Protein AF-A0A084FWT1-F1 (afdb_monomer)

Organism: Pseudallescheria apiosperma (NCBI:txid563466)

Mean predicted aligned error: 14.34 Å

pLDDT: mean 77.32, std 20.9, range [33.0, 95.81]

Radius of gyration: 22.49 Å; Cα contacts (8 Å, |Δi|>4): 63; chains: 1; bounding box: 44×53×53 Å

Structure (mmCIF, N/CA/C/O backbone):
data_AF-A0A084FWT1-F1
#
_entry.id   AF-A0A084FWT1-F1
#
loop_
_atom_site.group_PDB
_atom_site.id
_atom_site.type_symbol
_atom_site.label_atom_id
_atom_site.label_alt_id
_atom_site.label_comp_id
_atom_site.label_asym_id
_atom_site.label_entity_id
_atom_site.label_seq_id
_atom_site.pdbx_PDB_ins_code
_atom_site.Cartn_x
_atom_site.Cartn_y
_atom_site.Cartn_z
_atom_site.occupancy
_atom_site.B_iso_or_equiv
_atom_site.auth_seq_id
_atom_site.auth_comp_id
_atom_site.auth_asym_id
_atom_site.auth_atom_id
_atom_site.pdbx_PDB_model_num
ATOM 1 N N . MET A 1 1 ? 0.835 -7.981 8.154 1.00 89.19 1 MET A N 1
ATOM 2 C CA . MET A 1 1 ? 2.116 -8.349 7.493 1.00 89.19 1 MET A CA 1
ATOM 3 C C . MET A 1 1 ? 2.909 -7.141 6.978 1.00 89.19 1 MET A C 1
ATOM 5 O O . MET A 1 1 ? 2.346 -6.063 6.764 1.00 89.19 1 MET A O 1
ATOM 9 N N . GLN A 1 2 ? 4.191 -7.350 6.679 1.00 93.69 2 GLN A N 1
ATOM 10 C CA . GLN A 1 2 ? 5.075 -6.428 5.970 1.00 93.69 2 GLN A CA 1
ATOM 11 C C . GLN A 1 2 ? 5.578 -7.055 4.659 1.00 93.69 2 GLN A C 1
ATOM 13 O O . GLN A 1 2 ? 5.964 -8.216 4.639 1.00 93.69 2 GLN A O 1
ATOM 18 N N . ILE A 1 3 ? 5.564 -6.287 3.567 1.00 94.31 3 ILE A N 1
ATOM 19 C CA . ILE A 1 3 ? 6.018 -6.731 2.246 1.00 94.31 3 ILE A CA 1
ATOM 20 C C . ILE A 1 3 ? 7.111 -5.793 1.752 1.00 94.31 3 ILE A C 1
ATOM 22 O O . ILE A 1 3 ? 6.877 -4.590 1.626 1.00 94.31 3 ILE A O 1
ATOM 26 N N . GLU A 1 4 ? 8.269 -6.339 1.419 1.00 95.81 4 GLU A N 1
ATOM 27 C CA . GLU A 1 4 ? 9.314 -5.621 0.703 1.00 95.81 4 GLU A CA 1
ATOM 28 C C . GLU A 1 4 ? 9.139 -5.814 -0.807 1.00 95.81 4 GLU A C 1
ATOM 30 O O . GLU A 1 4 ? 8.918 -6.918 -1.308 1.00 95.81 4 GLU A O 1
ATOM 35 N N . LEU A 1 5 ? 9.157 -4.704 -1.538 1.00 95.75 5 LEU A N 1
ATOM 36 C CA . LEU A 1 5 ? 8.929 -4.657 -2.978 1.00 95.75 5 LEU A CA 1
ATOM 37 C C . LEU A 1 5 ? 10.262 -4.626 -3.727 1.00 95.75 5 LEU A C 1
ATOM 39 O O . LEU A 1 5 ? 11.267 -4.165 -3.192 1.00 95.75 5 LEU A O 1
ATOM 43 N N . LYS A 1 6 ? 10.253 -4.980 -5.018 1.00 94.50 6 LYS A N 1
ATOM 44 C CA . LYS A 1 6 ? 11.441 -4.901 -5.892 1.00 94.50 6 LYS A CA 1
ATOM 45 C C . LYS A 1 6 ? 12.162 -3.552 -5.830 1.00 94.50 6 LYS A C 1
ATOM 47 O O . LYS A 1 6 ? 13.379 -3.479 -5.914 1.00 94.50 6 LYS A O 1
ATOM 52 N N . CYS A 1 7 ? 11.397 -2.472 -5.697 1.00 94.31 7 CYS A N 1
ATOM 53 C CA . CYS A 1 7 ? 11.903 -1.105 -5.612 1.00 94.31 7 CYS A CA 1
ATOM 54 C C . CYS A 1 7 ? 12.476 -0.720 -4.230 1.00 94.31 7 CYS A C 1
ATOM 56 O O . CYS A 1 7 ? 12.651 0.467 -3.986 1.00 94.31 7 CYS A O 1
ATOM 58 N N . GLY A 1 8 ? 12.659 -1.664 -3.298 1.00 92.50 8 GLY A N 1
ATOM 59 C CA . GLY A 1 8 ? 13.160 -1.426 -1.932 1.00 92.50 8 GLY A CA 1
ATOM 60 C C . GLY A 1 8 ? 12.148 -0.785 -0.972 1.00 92.50 8 GLY A C 1
ATOM 61 O O . GLY A 1 8 ? 12.393 -0.660 0.223 1.00 92.50 8 GLY A O 1
ATOM 62 N N . HIS A 1 9 ? 10.981 -0.376 -1.472 1.00 95.19 9 HIS A N 1
ATOM 63 C CA . HIS A 1 9 ? 9.909 0.162 -0.641 1.00 95.19 9 HIS A CA 1
ATOM 64 C C . HIS A 1 9 ? 9.188 -0.927 0.147 1.00 95.19 9 HIS A C 1
ATOM 66 O O . HIS A 1 9 ? 8.934 -2.026 -0.349 1.00 95.19 9 HIS A O 1
ATOM 72 N N . ILE A 1 10 ? 8.748 -0.551 1.345 1.00 93.25 10 ILE A N 1
ATOM 73 C CA . ILE A 1 10 ? 8.021 -1.420 2.260 1.00 93.25 10 ILE A CA 1
ATOM 74 C C . ILE A 1 10 ? 6.529 -1.080 2.213 1.00 93.25 10 ILE A C 1
ATOM 76 O O . ILE A 1 10 ? 6.125 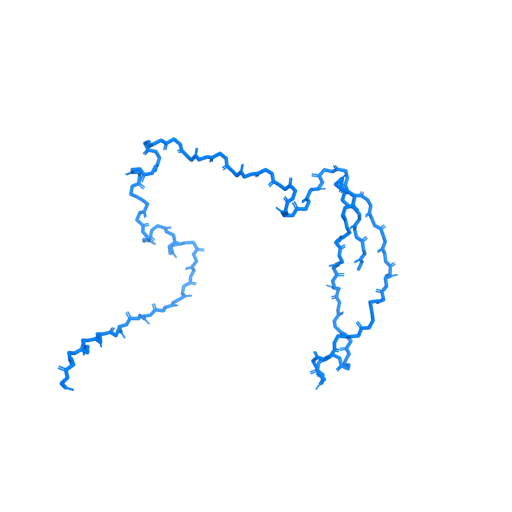0.063 2.435 1.00 93.25 10 ILE A O 1
ATOM 80 N N . LYS A 1 11 ? 5.688 -2.087 1.977 1.00 91.50 11 LYS A N 1
ATOM 81 C CA . LYS A 1 11 ? 4.232 -2.000 2.099 1.00 91.50 11 LYS A CA 1
ATOM 82 C C . LYS A 1 11 ? 3.784 -2.738 3.356 1.00 91.50 11 LYS A C 1
ATOM 84 O O . LYS A 1 11 ? 3.998 -3.938 3.487 1.00 91.50 11 LYS A O 1
ATOM 89 N N . ARG A 1 12 ? 3.103 -2.034 4.258 1.00 91.25 12 ARG A N 1
ATOM 90 C CA . ARG A 1 12 ? 2.441 -2.648 5.417 1.00 91.25 12 ARG A CA 1
ATOM 91 C C . ARG A 1 12 ? 0.974 -2.875 5.096 1.00 91.25 12 ARG A C 1
ATOM 93 O O . ARG A 1 12 ? 0.306 -1.972 4.592 1.00 91.25 12 ARG A O 1
ATOM 100 N N . ILE A 1 13 ? 0.497 -4.086 5.356 1.00 89.12 13 ILE A N 1
ATOM 101 C CA . ILE A 1 13 ? -0.914 -4.441 5.215 1.00 89.12 13 ILE A CA 1
ATOM 102 C C . ILE A 1 13 ? -1.433 -4.775 6.605 1.00 89.12 13 ILE A C 1
ATOM 104 O O . ILE A 1 13 ? -0.874 -5.631 7.298 1.00 89.12 13 ILE A O 1
ATOM 108 N N . VAL A 1 14 ? -2.483 -4.056 6.992 1.00 87.69 14 VAL A N 1
ATOM 109 C CA . VAL A 1 14 ? -3.234 -4.293 8.221 1.00 87.69 14 VAL A CA 1
ATOM 110 C C . VAL A 1 14 ? -4.154 -5.485 7.971 1.00 87.69 14 VAL A C 1
ATOM 112 O O . VAL A 1 14 ? -4.925 -5.467 7.016 1.00 87.69 14 VAL A O 1
ATOM 115 N N . GLU A 1 15 ? -4.034 -6.523 8.792 1.00 84.12 15 GLU A N 1
ATOM 116 C CA . GLU A 1 15 ? -4.927 -7.692 8.756 1.00 84.12 15 GLU A CA 1
ATOM 117 C C . GLU A 1 15 ? -6.149 -7.480 9.651 1.00 84.12 15 GLU A C 1
ATOM 119 O O . GLU A 1 15 ? -7.259 -7.848 9.282 1.00 84.12 15 GLU A O 1
ATOM 124 N N . ALA A 1 16 ? -5.949 -6.823 10.793 1.00 85.44 16 ALA A N 1
ATOM 125 C CA . ALA A 1 16 ? -6.995 -6.434 11.723 1.00 85.44 16 ALA A CA 1
ATOM 126 C C . ALA A 1 16 ? -6.617 -5.121 12.417 1.00 85.44 16 ALA A C 1
ATOM 128 O O . ALA A 1 16 ? -5.434 -4.816 12.597 1.00 85.44 16 ALA A O 1
ATOM 129 N N . TRP A 1 17 ? -7.628 -4.355 12.814 1.00 86.56 17 TRP A N 1
ATOM 130 C CA . TRP A 1 17 ? -7.452 -3.182 13.664 1.00 86.56 17 TRP A CA 1
ATOM 131 C C . TRP A 1 17 ? -7.484 -3.601 15.139 1.00 86.56 17 TRP A C 1
ATOM 133 O O . TRP A 1 17 ? -8.290 -4.447 15.521 1.00 86.56 17 TRP A O 1
ATOM 143 N N . CYS A 1 18 ? -6.602 -3.022 15.961 1.00 87.31 18 CYS A N 1
ATOM 144 C CA . CYS A 1 18 ? -6.667 -3.143 17.423 1.00 87.31 18 CYS A CA 1
ATOM 145 C C . CYS A 1 18 ? -7.991 -2.529 17.927 1.00 87.31 18 CYS A C 1
ATOM 147 O O . CYS A 1 18 ? -8.472 -1.550 17.355 1.00 87.31 18 CYS A O 1
ATOM 149 N N . GLU A 1 19 ? -8.564 -3.052 19.014 1.00 91.12 19 GLU A N 1
ATOM 150 C CA . GLU A 1 19 ? -9.794 -2.489 19.603 1.00 91.12 19 GLU A CA 1
ATOM 151 C C . GLU A 1 19 ? -9.635 -1.018 20.004 1.00 91.12 19 GLU A C 1
ATOM 153 O O . GLU A 1 19 ? -10.570 -0.226 19.881 1.00 91.12 19 GLU A O 1
ATOM 158 N N . ASP A 1 20 ? -8.435 -0.639 20.441 1.00 90.44 20 ASP A N 1
ATOM 159 C CA . ASP A 1 20 ? -8.116 0.734 20.820 1.00 90.44 20 ASP A CA 1
ATOM 160 C C . ASP A 1 20 ? -8.202 1.686 19.629 1.00 90.44 20 ASP A C 1
ATOM 162 O O . ASP A 1 20 ? -8.717 2.794 19.770 1.00 90.44 20 ASP A O 1
ATOM 166 N N . TYR A 1 21 ? -7.783 1.253 18.436 1.00 91.62 21 TYR A N 1
ATOM 167 C CA . TYR A 1 21 ? -7.943 2.051 17.220 1.00 91.62 21 TYR A CA 1
ATOM 168 C C . TYR A 1 21 ? -9.419 2.278 16.898 1.00 91.62 21 TYR A C 1
ATOM 170 O O . TYR A 1 21 ? -9.790 3.389 16.542 1.00 91.62 21 TYR A O 1
ATOM 178 N N . CYS A 1 22 ? -10.274 1.269 17.078 1.00 89.69 22 CYS A N 1
ATOM 179 C CA . CYS A 1 22 ? -11.712 1.417 16.837 1.00 89.69 22 CYS A CA 1
ATOM 180 C C . CYS A 1 22 ? -12.368 2.453 17.765 1.00 89.69 22 CYS A C 1
ATOM 182 O O . CYS A 1 22 ? -13.369 3.052 17.389 1.00 89.69 22 CYS A O 1
ATOM 184 N N . LYS A 1 23 ? -11.826 2.657 18.972 1.00 94.81 23 LYS A N 1
ATOM 185 C CA . LYS A 1 23 ? -12.358 3.610 19.962 1.00 94.81 23 LYS A CA 1
ATOM 186 C C . LYS A 1 23 ? -11.747 5.002 19.836 1.00 94.81 23 LYS A C 1
ATOM 188 O O . LYS A 1 23 ? -12.424 5.994 20.074 1.00 94.81 23 LYS A O 1
ATOM 193 N N . THR A 1 24 ? -10.453 5.065 19.542 1.00 94.81 24 THR A N 1
ATOM 194 C CA . THR A 1 24 ? -9.668 6.306 19.609 1.00 94.81 24 THR A CA 1
ATOM 195 C C . THR A 1 24 ? -9.390 6.912 18.244 1.00 94.81 24 THR A C 1
ATOM 197 O O . THR A 1 24 ? -9.011 8.075 18.169 1.00 94.81 24 THR A O 1
ATOM 200 N N . GLU A 1 25 ? -9.498 6.117 17.178 1.00 92.94 25 GLU A N 1
ATOM 201 C CA . GLU A 1 25 ? -9.016 6.431 15.828 1.00 92.94 25 GLU A CA 1
ATOM 202 C C . GLU A 1 25 ? -7.512 6.790 15.771 1.00 92.94 25 GLU A C 1
ATOM 204 O O . GLU A 1 25 ? -6.985 7.199 14.731 1.00 92.94 25 GLU A O 1
ATOM 209 N N . ILE A 1 26 ? -6.772 6.570 16.866 1.00 91.19 26 ILE A N 1
ATOM 210 C CA . ILE A 1 26 ? -5.331 6.798 16.965 1.00 91.19 26 ILE A CA 1
ATOM 211 C C . ILE A 1 26 ? -4.610 5.524 16.546 1.00 91.19 26 ILE A C 1
ATOM 213 O O . ILE A 1 26 ? -4.820 4.447 17.103 1.00 91.19 26 ILE A O 1
ATOM 217 N N . ARG A 1 27 ? -3.718 5.638 15.559 1.00 87.56 27 ARG A N 1
ATOM 218 C CA . ARG A 1 27 ? -2.982 4.485 15.027 1.00 87.56 27 ARG A CA 1
ATOM 219 C C . ARG A 1 27 ? -2.080 3.861 16.095 1.00 87.56 27 ARG A C 1
ATOM 221 O O . ARG A 1 27 ? -1.108 4.477 16.523 1.00 87.56 27 ARG A O 1
ATOM 228 N N . CYS A 1 28 ? -2.363 2.604 16.434 1.00 86.69 28 CYS A N 1
ATOM 229 C CA . CYS A 1 28 ? -1.468 1.743 17.203 1.00 86.69 28 CYS A CA 1
ATOM 230 C C . CYS A 1 28 ? -0.112 1.568 16.469 1.00 86.69 28 CYS A C 1
ATOM 232 O O . CYS A 1 28 ? -0.080 1.565 15.228 1.00 86.69 28 CYS A O 1
ATOM 234 N N . PRO A 1 29 ? 1.008 1.358 17.192 1.00 87.75 29 PRO A N 1
ATOM 235 C CA . PRO A 1 29 ? 2.242 0.858 16.593 1.00 87.75 29 PRO A CA 1
ATOM 236 C C . PRO A 1 29 ? 1.986 -0.452 15.826 1.00 87.75 29 PRO A C 1
ATOM 238 O O . PRO A 1 29 ? 1.202 -1.287 16.283 1.00 87.75 29 PRO A O 1
ATOM 241 N N . PRO A 1 30 ? 2.613 -0.661 14.656 1.00 87.56 30 PRO A N 1
ATOM 242 C CA . PRO A 1 30 ? 2.363 -1.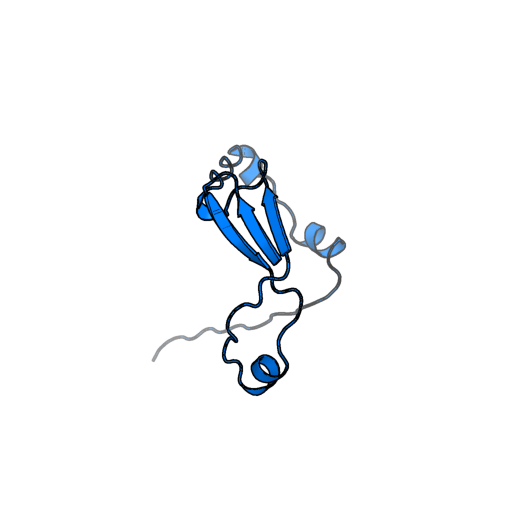853 13.859 1.00 87.56 30 PRO A CA 1
ATOM 243 C C . PRO A 1 30 ? 2.932 -3.101 14.543 1.00 87.56 30 PRO A C 1
ATOM 245 O O . PRO A 1 30 ? 4.127 -3.164 14.822 1.00 87.56 30 PRO A O 1
ATOM 248 N N . ASN A 1 31 ? 2.098 -4.125 14.723 1.00 89.38 31 ASN A N 1
ATOM 249 C CA . ASN A 1 31 ? 2.551 -5.467 15.074 1.00 89.38 31 ASN A CA 1
ATOM 250 C C . ASN A 1 31 ? 2.824 -6.272 13.790 1.00 89.38 31 ASN A C 1
ATOM 252 O O . ASN A 1 31 ? 1.901 -6.588 13.033 1.00 89.38 31 ASN A O 1
ATOM 256 N N . ILE A 1 32 ? 4.095 -6.557 13.500 1.00 90.25 32 ILE A N 1
ATOM 257 C CA . ILE A 1 32 ? 4.503 -7.247 12.270 1.00 90.25 32 ILE A CA 1
ATOM 258 C C . ILE A 1 32 ? 4.610 -8.746 12.552 1.00 90.25 32 ILE A C 1
ATOM 260 O O . ILE A 1 32 ? 5.608 -9.216 13.083 1.00 90.25 32 ILE A O 1
ATOM 264 N N . VAL A 1 33 ? 3.587 -9.496 12.142 1.00 90.12 33 VAL A N 1
ATOM 265 C CA . VAL A 1 33 ? 3.517 -10.959 12.329 1.00 90.12 33 VAL A CA 1
ATOM 266 C C . VAL A 1 33 ? 4.118 -11.769 11.177 1.00 90.12 33 VAL A C 1
ATOM 268 O O . VAL A 1 33 ? 4.376 -12.958 11.319 1.00 90.12 33 VAL A O 1
ATOM 271 N N . HIS A 1 34 ? 4.327 -11.143 10.018 1.00 90.94 34 HIS A N 1
ATOM 272 C CA . HIS A 1 34 ? 4.787 -11.819 8.806 1.00 90.94 34 HIS A CA 1
ATOM 273 C C . HIS A 1 34 ? 5.568 -10.864 7.903 1.00 90.94 34 HIS A C 1
ATOM 275 O O . HIS A 1 34 ? 5.199 -9.688 7.795 1.00 90.94 34 HIS A O 1
ATOM 281 N N . TRP A 1 35 ? 6.596 -11.392 7.235 1.00 93.56 35 TRP A N 1
ATOM 282 C CA . TRP A 1 35 ? 7.418 -10.700 6.247 1.00 93.56 35 TRP A CA 1
ATOM 283 C C . TRP A 1 35 ? 7.461 -11.474 4.926 1.00 93.56 35 TRP A C 1
ATOM 285 O O . TRP A 1 35 ? 7.713 -12.677 4.930 1.00 93.56 35 TRP A O 1
ATOM 295 N N . GLU A 1 36 ? 7.313 -10.765 3.806 1.00 94.94 36 GLU A N 1
ATOM 296 C CA . GLU A 1 36 ? 7.421 -11.327 2.457 1.00 94.94 36 GLU A CA 1
ATOM 297 C C . GLU A 1 36 ? 8.224 -10.399 1.529 1.00 94.94 36 GLU A C 1
ATOM 299 O O . GLU A 1 36 ? 8.045 -9.181 1.560 1.00 94.94 36 GLU A O 1
ATOM 304 N N . TYR A 1 37 ? 9.066 -10.960 0.657 1.00 95.25 37 TYR A N 1
ATOM 305 C CA . TYR A 1 37 ? 9.709 -10.213 -0.428 1.00 95.25 37 TYR A CA 1
ATOM 306 C C . TYR A 1 37 ? 9.043 -10.532 -1.769 1.00 95.25 37 TYR A C 1
ATOM 308 O O . TYR A 1 37 ? 8.968 -11.693 -2.167 1.00 95.25 37 TYR A O 1
ATOM 316 N N . ARG A 1 38 ? 8.574 -9.503 -2.487 1.00 94.06 38 ARG A N 1
ATOM 317 C CA . ARG A 1 38 ? 7.901 -9.652 -3.788 1.00 94.06 38 ARG A CA 1
ATOM 318 C C . ARG A 1 38 ? 8.706 -9.020 -4.915 1.00 94.06 38 ARG A C 1
ATOM 320 O O . ARG A 1 38 ? 8.633 -7.810 -5.149 1.00 94.06 38 ARG A O 1
ATOM 327 N N . VAL A 1 39 ? 9.389 -9.879 -5.670 1.00 90.69 39 VAL A N 1
ATOM 328 C CA . VAL A 1 39 ? 10.244 -9.516 -6.815 1.00 90.69 39 VAL A CA 1
ATOM 329 C C . VAL A 1 39 ? 9.459 -8.865 -7.957 1.00 90.69 39 VAL A C 1
ATOM 331 O O . VAL A 1 39 ? 9.978 -7.976 -8.622 1.00 90.69 39 VAL A O 1
ATOM 334 N N . ASP A 1 40 ? 8.199 -9.242 -8.177 1.00 89.56 40 ASP A N 1
ATOM 335 C CA . ASP A 1 40 ? 7.416 -8.743 -9.324 1.00 89.56 40 ASP A CA 1
ATOM 336 C C . ASP A 1 40 ? 6.555 -7.517 -8.995 1.00 89.56 40 ASP A C 1
ATOM 338 O O . ASP A 1 40 ? 5.912 -6.923 -9.863 1.00 89.56 40 ASP A O 1
ATOM 342 N N . SER A 1 41 ? 6.512 -7.118 -7.723 1.00 90.00 41 SER A N 1
ATOM 343 C CA . SER A 1 41 ? 5.666 -6.019 -7.268 1.00 90.00 41 SER A CA 1
ATOM 344 C C . SER A 1 41 ? 6.459 -4.721 -7.148 1.00 90.00 41 SER A C 1
ATOM 346 O O . SER A 1 41 ? 7.486 -4.655 -6.476 1.00 90.00 41 SER A O 1
ATOM 348 N N . VAL A 1 42 ? 5.935 -3.654 -7.754 1.00 92.12 42 VAL A N 1
ATOM 349 C CA . VAL A 1 42 ? 6.465 -2.286 -7.644 1.00 92.12 42 VAL A CA 1
ATOM 350 C C . VAL A 1 42 ? 5.481 -1.364 -6.928 1.00 92.12 42 VAL A C 1
ATOM 352 O O . VAL A 1 42 ? 4.259 -1.529 -7.017 1.00 92.12 42 VAL A O 1
ATOM 355 N N . CYS A 1 43 ? 6.021 -0.375 -6.216 1.00 92.56 43 CYS A N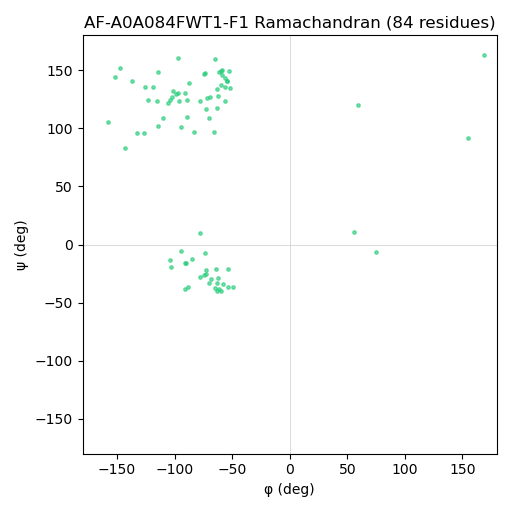 1
ATOM 356 C CA . CYS A 1 43 ? 5.233 0.628 -5.509 1.00 92.56 43 CYS A CA 1
ATOM 357 C C . CYS A 1 43 ? 4.425 1.509 -6.485 1.00 92.56 43 CYS A C 1
ATOM 359 O O . CYS A 1 43 ? 4.769 1.610 -7.661 1.00 92.56 43 CYS A O 1
ATOM 361 N N . ARG A 1 44 ? 3.362 2.188 -6.018 1.00 87.94 44 ARG A N 1
ATOM 362 C CA . ARG A 1 44 ? 2.569 3.089 -6.885 1.00 87.94 44 ARG A CA 1
ATOM 363 C C . ARG A 1 44 ? 3.399 4.234 -7.474 1.00 87.94 44 ARG A C 1
ATOM 365 O O . ARG A 1 44 ? 3.214 4.525 -8.644 1.00 87.94 44 ARG A O 1
ATOM 372 N N . GLY A 1 45 ? 4.308 4.831 -6.700 1.00 90.94 45 GLY A N 1
ATOM 373 C CA . GLY A 1 45 ? 5.193 5.903 -7.185 1.00 90.94 45 GLY A CA 1
ATOM 374 C C . GLY A 1 45 ? 6.298 5.419 -8.131 1.00 90.94 45 GLY A C 1
ATOM 375 O O . GLY A 1 45 ? 6.808 6.185 -8.931 1.00 90.94 45 GLY A O 1
ATOM 376 N N . CYS A 1 46 ? 6.630 4.131 -8.064 1.00 92.31 46 CYS A N 1
ATOM 377 C CA . CYS A 1 46 ? 7.654 3.475 -8.872 1.00 92.31 46 CYS A CA 1
ATOM 378 C C . CYS A 1 46 ? 7.078 2.890 -10.165 1.00 92.31 46 CYS A C 1
ATOM 380 O O . CYS A 1 46 ? 7.817 2.467 -11.051 1.00 92.31 46 CYS A O 1
ATOM 382 N N . ARG A 1 47 ? 5.748 2.763 -10.234 1.00 90.44 47 ARG A N 1
ATOM 383 C CA . ARG A 1 47 ? 5.063 2.192 -11.383 1.00 90.44 47 ARG A CA 1
ATOM 384 C C . ARG A 1 47 ? 5.152 3.204 -12.526 1.00 90.44 47 ARG A C 1
ATOM 386 O O . ARG A 1 47 ? 4.721 4.340 -12.327 1.00 90.44 47 ARG A O 1
ATOM 393 N N . PRO A 1 48 ? 5.65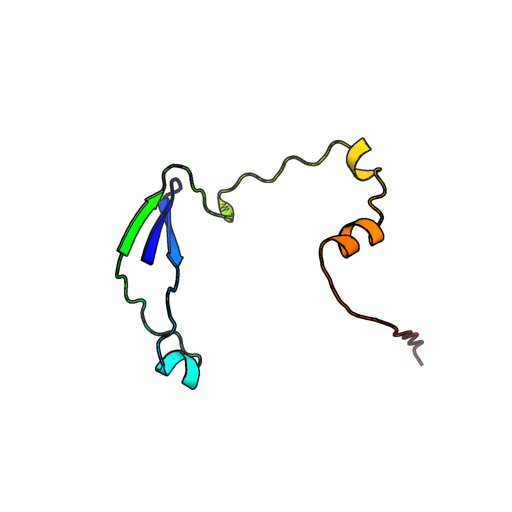4 2.810 -13.709 1.00 88.00 48 PRO A N 1
ATOM 394 C CA . PRO A 1 48 ? 5.693 3.718 -14.843 1.00 88.00 48 PRO A CA 1
ATOM 395 C C . PRO A 1 48 ? 4.272 4.191 -15.175 1.00 88.00 48 PRO A C 1
ATOM 397 O O . PRO A 1 48 ? 3.311 3.424 -14.999 1.00 88.00 48 PRO A O 1
ATOM 400 N N . PRO A 1 49 ? 4.115 5.444 -15.635 1.00 86.56 49 PRO A N 1
ATOM 401 C CA . PRO A 1 49 ? 2.825 5.917 -16.098 1.00 86.56 49 PRO A CA 1
ATOM 402 C C . PRO A 1 49 ? 2.333 4.985 -17.201 1.00 86.56 49 PRO A C 1
ATOM 404 O O . PRO A 1 49 ? 3.113 4.475 -18.010 1.00 86.56 49 PRO A O 1
ATOM 407 N N . LYS A 1 50 ? 1.021 4.740 -17.222 1.00 86.12 50 LYS A N 1
ATOM 408 C CA . LYS A 1 50 ? 0.436 4.034 -18.357 1.00 86.12 50 LYS A CA 1
ATOM 409 C C . LYS A 1 50 ? 0.721 4.864 -19.611 1.00 86.12 50 LYS A C 1
ATOM 411 O O . LYS A 1 50 ? 0.581 6.088 -19.538 1.00 86.12 50 LYS A O 1
ATOM 416 N N . PRO A 1 51 ? 1.109 4.230 -20.728 1.00 87.12 51 PRO A N 1
ATOM 417 C CA . PRO A 1 51 ? 1.225 4.950 -21.981 1.00 87.12 51 PRO A CA 1
ATOM 418 C C . PRO A 1 51 ? -0.108 5.638 -22.267 1.00 87.12 51 PRO A C 1
ATOM 420 O O . PRO A 1 51 ? -1.175 5.081 -21.981 1.00 87.12 51 PRO A O 1
ATOM 423 N N . LEU A 1 52 ? -0.035 6.866 -22.782 1.00 83.31 52 LEU A N 1
ATOM 424 C CA . LEU A 1 52 ? -1.231 7.545 -23.252 1.00 83.31 52 LEU A CA 1
ATOM 425 C C . LEU A 1 52 ? -1.896 6.651 -24.304 1.00 83.31 52 LEU A C 1
ATOM 427 O O . LEU A 1 52 ? -1.190 6.082 -25.146 1.00 83.31 52 LEU A O 1
ATOM 431 N N . PRO A 1 53 ? -3.226 6.490 -24.243 1.00 84.50 53 PRO A N 1
ATOM 432 C CA . PRO A 1 53 ? -3.923 5.730 -25.258 1.00 84.50 53 PRO A CA 1
ATOM 433 C C . PRO A 1 53 ? -3.692 6.392 -26.626 1.00 84.50 53 PRO A C 1
ATOM 435 O O . PRO A 1 53 ? -3.522 7.616 -26.698 1.00 84.50 53 PRO A O 1
ATOM 438 N N . PRO A 1 54 ? -3.682 5.617 -27.722 1.00 88.00 54 PRO A N 1
ATOM 439 C CA . PRO A 1 54 ? -3.648 6.182 -29.060 1.00 88.00 54 PRO A CA 1
ATOM 440 C C . PRO A 1 54 ? -4.762 7.215 -29.247 1.00 88.00 54 PRO A C 1
ATOM 442 O O . PRO A 1 54 ? -5.850 7.089 -28.687 1.00 88.00 54 PRO A O 1
ATOM 445 N N . GLN A 1 55 ? -4.511 8.213 -30.089 1.00 83.81 55 GLN A N 1
ATOM 446 C CA . GLN A 1 55 ? -5.416 9.351 -30.294 1.00 83.81 55 GLN A CA 1
ATOM 447 C C . GLN A 1 55 ? -6.848 8.914 -30.661 1.00 83.81 55 GLN A C 1
ATOM 449 O O . GLN A 1 55 ? -7.819 9.489 -30.178 1.00 83.81 55 GLN A O 1
ATOM 454 N N . TRP A 1 56 ? -6.980 7.842 -31.450 1.00 85.50 56 TRP A N 1
ATOM 455 C CA . TRP A 1 56 ? -8.270 7.275 -31.852 1.00 85.50 56 TRP A CA 1
ATOM 456 C C . TRP A 1 56 ? -9.037 6.625 -30.694 1.00 85.50 56 TRP A C 1
ATOM 458 O O . TRP A 1 56 ? -10.264 6.625 -30.695 1.00 85.50 56 TRP A O 1
ATOM 468 N N . GLU A 1 57 ? -8.350 6.092 -29.682 1.00 87.50 57 GLU A N 1
ATOM 469 C CA . GLU A 1 57 ? -9.008 5.439 -28.550 1.00 87.50 57 GLU A CA 1
ATOM 470 C C . GLU A 1 57 ? -9.730 6.465 -27.665 1.00 87.50 57 GLU A C 1
ATOM 472 O O . GLU A 1 57 ? -10.809 6.186 -27.139 1.00 87.50 57 GLU A O 1
ATOM 477 N N . ALA A 1 58 ? -9.186 7.681 -27.561 1.00 82.12 58 ALA A N 1
ATOM 478 C CA . ALA A 1 58 ? -9.852 8.797 -26.893 1.00 82.12 58 ALA A CA 1
ATOM 479 C C . ALA A 1 58 ? -11.150 9.229 -27.605 1.00 82.12 58 ALA A C 1
ATOM 481 O O . ALA A 1 58 ? -12.020 9.835 -26.983 1.00 82.12 58 ALA A O 1
ATOM 482 N N . MET A 1 59 ? -11.302 8.893 -28.891 1.00 82.19 59 MET A N 1
ATOM 483 C CA . MET A 1 59 ? -12.494 9.197 -29.687 1.00 82.19 59 MET A CA 1
ATOM 484 C C . MET A 1 59 ? -13.607 8.151 -29.521 1.00 82.19 59 MET A C 1
ATOM 486 O O . MET A 1 59 ? -14.743 8.396 -29.933 1.00 82.19 59 MET A O 1
ATOM 490 N N . ILE A 1 60 ? -13.319 6.992 -28.916 1.00 86.31 60 ILE A N 1
ATOM 491 C CA . ILE A 1 60 ? -14.323 5.952 -28.677 1.00 86.31 60 ILE A CA 1
ATOM 492 C C . ILE A 1 60 ? -15.288 6.445 -27.596 1.00 86.31 60 ILE A C 1
ATOM 494 O O . ILE A 1 60 ? -14.952 6.491 -26.409 1.00 86.31 60 ILE A O 1
ATOM 498 N N . ARG A 1 61 ? -16.521 6.768 -28.001 1.00 82.38 61 ARG A N 1
ATOM 499 C CA . ARG A 1 61 ? -17.624 7.058 -27.079 1.00 82.38 61 ARG A CA 1
ATOM 500 C C . ARG A 1 61 ? -17.967 5.788 -26.306 1.00 82.38 61 ARG A C 1
ATOM 502 O O . ARG A 1 61 ? -18.674 4.912 -26.791 1.00 82.38 61 ARG A O 1
ATOM 509 N N . ARG A 1 62 ? -17.426 5.671 -25.096 1.00 80.94 62 ARG A N 1
ATOM 510 C CA . ARG A 1 62 ? -17.851 4.655 -24.134 1.00 80.94 62 ARG A CA 1
ATOM 511 C C . ARG A 1 62 ? -19.082 5.202 -23.428 1.00 80.94 62 ARG A C 1
ATOM 513 O O . ARG A 1 62 ? -18.959 5.999 -22.499 1.00 80.94 62 ARG A O 1
ATOM 520 N N . ASP A 1 63 ? -20.264 4.814 -23.894 1.00 80.25 63 ASP A N 1
ATOM 521 C CA . ASP A 1 63 ? -21.512 5.216 -23.252 1.00 80.25 63 ASP A CA 1
ATOM 522 C C . ASP A 1 63 ? -21.479 4.800 -21.779 1.00 80.25 63 ASP A C 1
ATOM 524 O O . ASP A 1 63 ? -21.307 3.618 -21.458 1.00 80.25 63 ASP A O 1
ATOM 528 N N . ARG A 1 64 ? -21.665 5.762 -20.862 1.00 64.38 64 ARG A N 1
ATOM 529 C CA . ARG A 1 64 ? -21.734 5.514 -19.404 1.00 64.38 64 ARG A CA 1
ATOM 530 C C . ARG A 1 64 ? -22.772 4.446 -19.035 1.00 64.38 64 ARG A C 1
ATOM 532 O O . ARG A 1 64 ? -22.677 3.849 -17.966 1.00 64.38 64 ARG A O 1
ATOM 539 N N . THR A 1 65 ? -23.737 4.191 -19.914 1.00 60.72 65 THR A N 1
ATOM 540 C CA . THR A 1 65 ? -24.763 3.149 -19.809 1.00 60.72 65 THR A CA 1
ATOM 541 C C . THR A 1 65 ? -24.158 1.741 -19.768 1.00 60.72 65 THR A C 1
ATOM 543 O O . THR A 1 65 ? -24.590 0.912 -18.973 1.00 60.72 65 THR A O 1
ATOM 546 N N . SER A 1 66 ? -23.098 1.488 -20.544 1.00 56.00 66 SER A N 1
ATOM 547 C CA . SER A 1 66 ? -22.408 0.187 -20.594 1.00 56.00 66 SER A CA 1
ATOM 548 C C . SER A 1 66 ? -21.573 -0.119 -19.339 1.00 56.00 66 SER A C 1
ATOM 550 O O . SER A 1 66 ? -21.398 -1.281 -18.979 1.00 56.00 66 SER A O 1
ATOM 552 N N . LEU A 1 67 ? -21.118 0.914 -18.618 1.00 56.44 67 LEU A N 1
ATOM 553 C CA . LEU A 1 67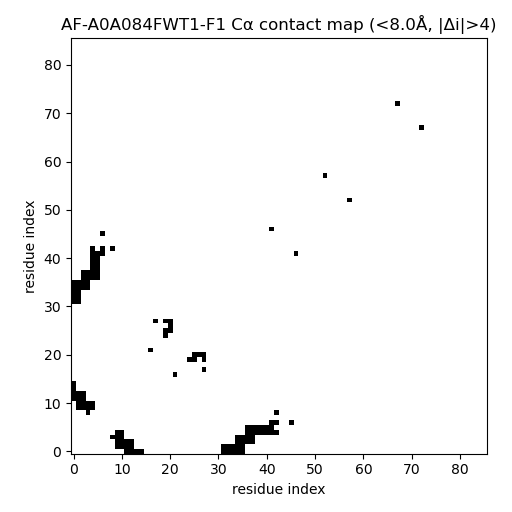 ? -20.414 0.774 -17.335 1.00 56.44 67 LEU A CA 1
ATOM 554 C C . LEU A 1 67 ? -21.369 0.478 -16.166 1.00 56.44 67 LEU A C 1
ATOM 556 O O . LEU A 1 67 ? -20.972 -0.191 -15.215 1.00 56.44 67 LEU A O 1
ATOM 560 N N . ARG A 1 68 ? -22.634 0.920 -16.248 1.00 50.78 68 ARG A N 1
ATOM 561 C CA . ARG A 1 68 ? -23.656 0.667 -15.213 1.00 50.78 68 ARG A CA 1
ATOM 562 C C . ARG A 1 68 ? -24.194 -0.764 -15.215 1.00 50.78 68 ARG A C 1
ATOM 564 O O . ARG A 1 68 ? -24.575 -1.253 -14.165 1.00 50.78 68 ARG A O 1
ATOM 571 N N . LEU A 1 69 ? -24.170 -1.483 -16.340 1.00 52.22 69 LEU A N 1
ATOM 572 C CA . LEU A 1 69 ? -24.654 -2.875 -16.377 1.00 52.22 69 LEU A CA 1
ATOM 573 C C . LEU A 1 69 ? -23.708 -3.888 -15.698 1.00 52.22 69 LEU A C 1
ATOM 575 O O . LEU A 1 69 ? -24.081 -5.045 -15.534 1.00 52.22 69 LEU A O 1
ATOM 579 N N . ARG A 1 70 ? -22.502 -3.477 -15.271 1.00 49.66 70 ARG A N 1
ATOM 580 C CA . ARG A 1 70 ? -21.615 -4.299 -14.419 1.00 49.66 70 ARG A CA 1
ATOM 581 C C . ARG A 1 70 ? -21.570 -3.875 -12.951 1.00 49.66 70 ARG A C 1
ATOM 583 O O . ARG A 1 70 ? -21.050 -4.629 -12.137 1.00 49.66 70 ARG A O 1
ATOM 590 N N . GLN A 1 71 ? -22.081 -2.700 -12.605 1.00 45.22 71 GLN A N 1
ATOM 591 C CA . GLN A 1 71 ? -22.124 -2.207 -11.231 1.00 45.22 71 GLN A CA 1
ATOM 592 C C . GLN A 1 71 ? -23.568 -1.835 -10.930 1.00 45.22 71 GLN A C 1
ATOM 594 O O . GLN A 1 71 ? -24.026 -0.759 -11.310 1.00 45.22 71 GLN A O 1
ATOM 599 N N . GLY A 1 72 ? -24.288 -2.768 -10.306 1.00 42.00 72 GLY A N 1
ATOM 600 C CA . GLY A 1 72 ? -25.618 -2.495 -9.783 1.00 42.00 72 GLY A CA 1
ATOM 601 C C . GLY A 1 72 ? -25.601 -1.256 -8.887 1.00 42.00 72 GLY A C 1
ATOM 602 O O . GLY A 1 72 ? -24.703 -1.132 -8.062 1.00 42.00 72 GLY A O 1
ATOM 603 N N . GLU A 1 73 ? -26.600 -0.393 -9.114 1.00 43.50 73 GLU A N 1
ATOM 604 C CA . GLU A 1 73 ? -27.26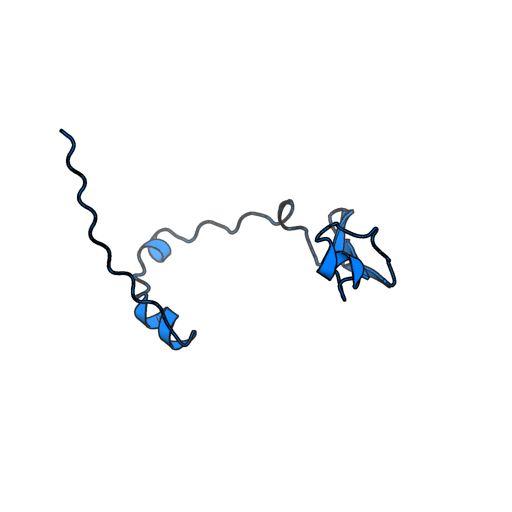1 0.503 -8.146 1.00 43.50 73 GLU A CA 1
ATOM 605 C C . GLU A 1 73 ? -26.342 1.526 -7.435 1.00 43.50 73 GLU A C 1
ATOM 607 O O . GLU A 1 73 ? -25.395 1.188 -6.748 1.00 43.50 73 GLU A O 1
ATOM 612 N N . GLY A 1 74 ? -26.504 2.844 -7.507 1.00 41.16 74 GLY A N 1
ATOM 613 C CA . GLY A 1 74 ? -27.641 3.725 -7.732 1.00 41.16 74 GLY A CA 1
ATOM 614 C C . GLY A 1 74 ? -27.165 5.155 -7.403 1.00 41.16 74 GLY A C 1
ATOM 615 O O . GLY A 1 74 ? -26.120 5.340 -6.780 1.00 41.16 74 GLY A O 1
ATOM 616 N N . GLY A 1 75 ? -27.889 6.181 -7.851 1.00 33.00 75 GLY A N 1
ATOM 617 C CA . GLY A 1 75 ? -27.579 7.565 -7.476 1.00 33.00 75 GLY A CA 1
ATOM 618 C C . GLY A 1 75 ? -28.070 8.592 -8.487 1.00 33.00 75 GLY A C 1
ATOM 619 O O . GLY A 1 75 ? -27.361 8.930 -9.435 1.00 33.00 75 GLY A O 1
ATOM 620 N N . MET A 1 76 ? -29.294 9.079 -8.273 1.00 38.69 76 MET A N 1
ATOM 621 C CA . MET A 1 76 ? -29.791 10.328 -8.851 1.00 38.69 76 MET A CA 1
ATOM 622 C C . MET A 1 76 ? -28.957 11.495 -8.319 1.00 38.69 76 MET A C 1
ATOM 624 O O . MET A 1 76 ? -28.748 11.601 -7.114 1.00 38.69 76 MET A O 1
ATOM 628 N N . ALA A 1 77 ? -28.540 12.399 -9.199 1.00 35.97 77 ALA A N 1
ATOM 629 C CA . ALA A 1 77 ? -28.113 13.732 -8.801 1.00 35.97 77 ALA A CA 1
ATOM 630 C C . ALA A 1 77 ? -28.798 14.731 -9.732 1.00 35.97 77 ALA A C 1
ATOM 632 O O . ALA A 1 77 ? -28.352 14.957 -10.854 1.00 35.97 77 ALA A O 1
ATOM 633 N N . HIS A 1 78 ? -29.919 15.269 -9.261 1.00 35.53 78 HIS A N 1
ATOM 634 C CA . HIS A 1 78 ? -30.438 16.543 -9.725 1.00 35.53 78 HIS A CA 1
ATOM 635 C C . HIS A 1 78 ? -29.942 17.589 -8.734 1.00 35.53 78 HIS A C 1
ATOM 637 O O . HIS A 1 78 ? -30.202 17.452 -7.538 1.00 35.53 78 HIS A O 1
ATOM 643 N N . ASN A 1 79 ? -29.230 18.607 -9.209 1.00 34.62 79 ASN A N 1
ATOM 644 C CA . ASN A 1 79 ? -29.351 19.920 -8.597 1.00 34.62 79 ASN A CA 1
ATOM 645 C C . ASN A 1 79 ? -28.906 21.006 -9.575 1.00 34.62 79 ASN A C 1
ATOM 647 O O . ASN A 1 79 ? -27.713 21.184 -9.825 1.00 34.62 79 ASN A O 1
ATOM 651 N N . ASP A 1 80 ? -29.897 21.716 -10.104 1.00 41.38 80 ASP A N 1
ATOM 652 C CA . ASP A 1 80 ? -29.737 23.054 -10.648 1.00 41.38 80 ASP A CA 1
ATOM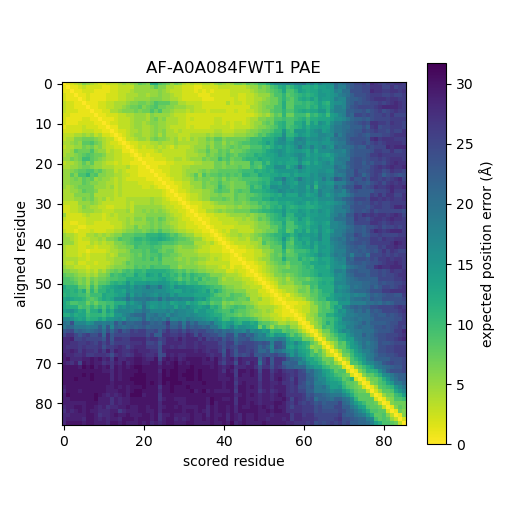 653 C C . ASP A 1 80 ? -29.295 23.995 -9.529 1.00 41.38 80 ASP A C 1
ATOM 655 O O . ASP A 1 80 ? -29.921 24.078 -8.471 1.00 41.38 80 ASP A O 1
ATOM 659 N N . ARG A 1 81 ? -28.214 24.731 -9.767 1.00 37.25 81 ARG A N 1
ATOM 660 C CA . ARG A 1 81 ? -27.834 25.870 -8.936 1.00 37.25 81 ARG A CA 1
ATOM 661 C C . ARG A 1 81 ? -27.258 26.961 -9.831 1.00 37.25 81 ARG A C 1
ATOM 663 O O . ARG A 1 81 ? -26.046 27.077 -9.980 1.00 37.25 81 ARG A O 1
ATOM 670 N N . LEU A 1 82 ? -28.156 27.746 -10.423 1.00 41.19 82 LEU A N 1
ATOM 671 C CA . LEU A 1 82 ? -27.843 29.096 -10.883 1.00 41.19 82 LEU A CA 1
ATOM 672 C C . LEU A 1 82 ? -27.719 29.983 -9.637 1.00 41.19 82 LEU A C 1
ATOM 674 O O . LEU A 1 82 ? -28.673 30.125 -8.875 1.00 41.19 82 LEU A O 1
ATOM 678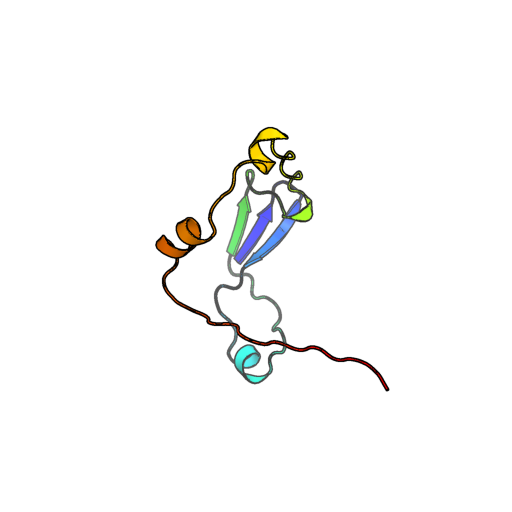 N N . VAL A 1 83 ? -26.527 30.526 -9.408 1.00 40.47 83 VAL A N 1
ATOM 679 C CA . VAL A 1 83 ? -26.323 31.693 -8.546 1.00 40.47 83 VAL A CA 1
ATOM 680 C C . VAL A 1 83 ? -25.939 32.814 -9.498 1.00 40.47 83 VAL A C 1
ATOM 682 O O . VAL A 1 83 ? -24.857 32.758 -10.074 1.00 40.47 83 VAL A O 1
ATOM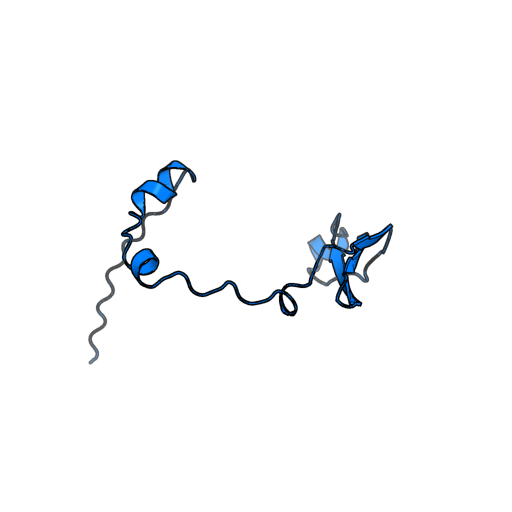 685 N N . GLU A 1 84 ? -26.831 33.781 -9.694 1.00 36.03 84 GLU A N 1
ATOM 686 C CA . GLU A 1 84 ? -26.461 35.095 -10.217 1.00 36.03 84 GLU A CA 1
ATOM 687 C C . GLU A 1 84 ? -26.398 36.072 -9.042 1.00 36.03 84 GLU A C 1
ATOM 689 O O . GLU A 1 84 ? -27.244 36.066 -8.145 1.00 36.03 84 GLU A O 1
ATOM 694 N N . GLU A 1 85 ? -25.296 36.811 -9.034 1.00 36.06 85 GLU A N 1
ATOM 695 C CA . GLU A 1 85 ? -24.827 37.747 -8.020 1.00 36.06 85 GLU A CA 1
ATOM 696 C C . GLU A 1 85 ? -25.652 39.047 -8.036 1.00 36.06 85 GLU A C 1
ATOM 698 O O . GLU A 1 85 ? -26.101 39.491 -9.094 1.00 36.06 85 GLU A O 1
ATOM 703 N N . ALA A 1 86 ? -25.819 39.667 -6.864 1.00 40.00 86 ALA A N 1
ATOM 704 C CA . ALA A 1 86 ? -26.322 41.030 -6.687 1.00 40.00 86 ALA A CA 1
ATOM 705 C C . ALA A 1 86 ? -25.445 41.769 -5.672 1.00 40.00 86 ALA A C 1
ATOM 707 O O . ALA A 1 86 ? -25.051 41.122 -4.671 1.00 40.00 86 ALA A O 1
#

Solvent-accessible surface area (backbone atoms only — not comparable to full-atom values): 6010 Å² total; per-residue (Å²): 58,38,33,39,28,59,75,73,48,76,48,76,49,83,86,73,80,56,73,62,31,78,75,64,74,50,84,69,83,86,78,75,84,42,80,47,80,38,77,88,42,66,50,81,90,71,47,75,78,77,77,79,73,58,78,70,60,75,67,57,83,74,58,70,67,69,61,46,80,79,48,80,85,85,81,91,82,87,80,92,78,90,80,83,87,131

Foldseek 3Di:
DWEQELVRDIDDDDPDADVVCVVPVDDDDDDDPDYYYDNVDDDPVRDDDDPDPPPVVVVDPPDVVVVDVVPDDDDDDDDDDDDDDD

Sequence (86 aa):
MQIELKCGHIKRIVEAWCEDYCKTEIRCPPNIVHWEYRVDSVCRGCRPPKPLPPQWEAMIRRDRTSLRLRQGEGGMAHNDRLVEEA

Secondary structure (DSSP, 8-state):
-EEEETTS-EEE--SS--HHHHHH-PPPPP----EEEETT---TTTSPPPPPPPTTGGG----HHHHHTTS---------------